Protein AF-A0AAV4DMG6-F1 (afdb_monomer)

Mean predicted aligned error: 14.37 Å

Structure (mmCIF, N/CA/C/O backbone):
data_AF-A0AAV4DMG6-F1
#
_entry.id   AF-A0AAV4DMG6-F1
#
loop_
_atom_site.group_PDB
_atom_site.id
_atom_site.type_symbol
_atom_site.label_atom_id
_atom_site.label_alt_id
_atom_site.label_comp_id
_atom_site.label_asym_id
_atom_site.label_entity_id
_atom_site.label_seq_id
_atom_site.pdbx_PDB_ins_code
_atom_site.Cartn_x
_atom_site.Cartn_y
_atom_site.Cartn_z
_atom_site.occupancy
_atom_site.B_iso_or_equiv
_atom_site.auth_seq_id
_atom_site.auth_comp_id
_atom_site.auth_asym_id
_atom_site.auth_atom_id
_atom_site.pdbx_PDB_model_num
ATOM 1 N N . MET A 1 1 ? 14.882 -5.873 -32.324 1.00 75.19 1 MET A N 1
ATOM 2 C CA . MET A 1 1 ? 15.690 -5.460 -33.488 1.00 75.19 1 MET A CA 1
ATOM 3 C C . MET A 1 1 ? 17.068 -6.046 -33.277 1.00 75.19 1 MET A C 1
ATOM 5 O O . MET A 1 1 ? 17.586 -5.886 -32.179 1.00 75.19 1 MET A O 1
ATOM 9 N N . SER A 1 2 ? 17.574 -6.831 -34.222 1.00 90.88 2 SER A N 1
ATOM 10 C CA . SER A 1 2 ? 18.852 -7.525 -34.052 1.00 90.88 2 SER A CA 1
ATOM 11 C C . SER A 1 2 ? 20.031 -6.608 -34.389 1.00 90.88 2 SER A C 1
ATOM 13 O O . SER A 1 2 ? 19.871 -5.598 -35.076 1.00 90.88 2 SER A O 1
ATOM 15 N N . GLU A 1 3 ? 21.224 -6.967 -33.918 1.00 91.94 3 GLU A N 1
ATOM 16 C CA . GLU A 1 3 ? 22.467 -6.273 -34.269 1.00 91.94 3 GLU A CA 1
ATOM 17 C C . GLU A 1 3 ? 22.697 -6.262 -35.788 1.00 91.94 3 GLU A C 1
ATOM 19 O O . GLU A 1 3 ? 23.079 -5.239 -36.348 1.00 91.94 3 GLU A O 1
ATOM 24 N N . LEU A 1 4 ? 22.360 -7.361 -36.474 1.00 94.38 4 LEU A N 1
ATOM 25 C CA . LEU A 1 4 ? 22.444 -7.468 -37.932 1.00 94.38 4 LEU A CA 1
ATOM 26 C C . LEU A 1 4 ? 21.494 -6.494 -38.645 1.00 94.38 4 LEU A C 1
ATOM 28 O O . LEU A 1 4 ? 21.885 -5.894 -39.646 1.00 94.38 4 LEU A O 1
ATOM 32 N N . ASP A 1 5 ? 20.286 -6.276 -38.111 1.00 95.19 5 ASP A N 1
ATOM 33 C CA . ASP A 1 5 ? 19.345 -5.287 -38.659 1.00 95.19 5 ASP A CA 1
ATOM 34 C C . ASP A 1 5 ? 19.902 -3.859 -38.530 1.00 95.19 5 ASP A C 1
ATOM 36 O O . ASP A 1 5 ? 19.779 -3.046 -39.449 1.00 95.19 5 ASP A O 1
ATOM 40 N N . LEU A 1 6 ? 20.537 -3.550 -37.391 1.00 95.50 6 LEU A N 1
ATOM 41 C CA . LEU A 1 6 ? 21.220 -2.273 -37.164 1.00 95.50 6 LEU A CA 1
ATOM 42 C C . LEU A 1 6 ? 22.409 -2.111 -38.115 1.00 95.50 6 LEU A C 1
ATOM 44 O O . LEU A 1 6 ? 22.561 -1.049 -38.718 1.00 95.50 6 LEU A O 1
ATOM 48 N N . TYR A 1 7 ? 23.213 -3.159 -38.286 1.00 96.12 7 TYR A N 1
ATOM 49 C CA . TYR A 1 7 ? 24.384 -3.149 -39.159 1.00 96.12 7 TYR A CA 1
ATOM 50 C C . TYR A 1 7 ? 23.979 -2.906 -40.618 1.00 96.12 7 TYR A C 1
ATOM 52 O O . TYR A 1 7 ? 24.532 -2.025 -41.272 1.00 96.12 7 TYR A O 1
ATOM 60 N N . ALA A 1 8 ? 22.946 -3.597 -41.111 1.00 95.94 8 ALA A N 1
ATOM 61 C CA . ALA A 1 8 ? 22.405 -3.389 -42.454 1.00 95.94 8 ALA A CA 1
ATOM 62 C C . ALA A 1 8 ? 21.846 -1.967 -42.646 1.00 95.94 8 ALA A C 1
ATOM 64 O O . ALA A 1 8 ? 22.141 -1.311 -43.649 1.00 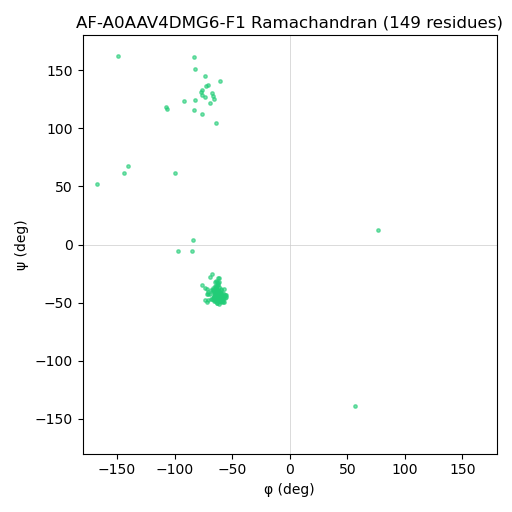95.94 8 ALA A O 1
ATOM 65 N N . LYS A 1 9 ? 21.090 -1.460 -41.663 1.00 96.75 9 LYS A N 1
ATOM 66 C CA . LYS A 1 9 ? 20.553 -0.091 -41.668 1.00 96.75 9 LYS A CA 1
ATOM 67 C C . LYS A 1 9 ? 21.668 0.955 -41.735 1.00 96.75 9 LYS A C 1
ATOM 69 O O . LYS A 1 9 ? 21.563 1.921 -42.492 1.00 96.75 9 LYS A O 1
ATOM 74 N N . TYR A 1 10 ? 22.717 0.789 -40.932 1.00 97.44 10 TYR A N 1
ATOM 75 C CA . TYR A 1 10 ? 23.816 1.744 -40.878 1.00 97.44 10 TYR A CA 1
ATOM 76 C C . TYR A 1 10 ? 24.757 1.616 -42.077 1.00 97.44 10 TYR A C 1
ATOM 78 O O . TYR A 1 10 ? 25.189 2.644 -42.583 1.00 97.44 10 TYR A O 1
ATOM 86 N N . LEU A 1 11 ? 25.001 0.423 -42.622 1.00 95.69 11 LEU A N 1
ATOM 87 C CA . LEU A 1 11 ? 25.748 0.276 -43.877 1.00 95.69 11 LEU A CA 1
ATOM 88 C C . LEU A 1 11 ? 25.092 1.057 -45.024 1.00 95.69 11 LEU A C 1
ATOM 90 O O . LEU A 1 11 ? 25.761 1.858 -45.674 1.00 95.69 11 LEU A O 1
ATOM 94 N N . ASP A 1 12 ? 23.781 0.891 -45.228 1.00 95.81 12 ASP A N 1
ATOM 95 C CA . ASP A 1 12 ? 23.029 1.634 -46.250 1.00 95.81 12 ASP A CA 1
ATOM 96 C C . ASP A 1 12 ? 23.093 3.155 -46.018 1.00 95.81 12 ASP A C 1
ATOM 98 O O . ASP A 1 12 ? 23.358 3.931 -46.940 1.00 95.81 12 ASP A O 1
ATOM 102 N N . LEU A 1 13 ? 22.923 3.597 -44.767 1.00 96.12 13 LEU A N 1
ATOM 103 C CA . LEU A 1 13 ? 23.001 5.014 -44.414 1.00 96.12 13 LEU A CA 1
ATOM 104 C C . LEU A 1 13 ? 24.406 5.595 -44.636 1.00 96.12 13 LEU A C 1
ATOM 106 O O . LEU A 1 13 ? 24.536 6.704 -45.149 1.00 96.12 13 LEU A O 1
ATOM 110 N N . GLY A 1 14 ? 25.455 4.864 -44.270 1.00 95.81 14 GLY A N 1
ATOM 111 C CA . GLY A 1 14 ? 26.836 5.310 -44.419 1.00 95.81 14 GLY A CA 1
ATOM 112 C C . GLY A 1 14 ? 27.248 5.440 -45.887 1.00 95.81 14 GLY A C 1
ATOM 113 O O . GLY A 1 14 ? 27.848 6.451 -46.256 1.00 95.81 14 GLY A O 1
ATOM 114 N N . VAL A 1 15 ? 26.837 4.494 -46.741 1.00 95.56 15 VAL A N 1
ATOM 115 C CA . VAL A 1 15 ? 27.042 4.577 -48.199 1.00 95.56 15 VAL A CA 1
ATOM 116 C C . VAL A 1 15 ? 26.325 5.798 -48.783 1.00 95.56 15 VAL A C 1
ATOM 118 O O . VAL A 1 15 ? 26.922 6.549 -49.553 1.00 95.56 15 VAL A O 1
ATOM 121 N N . LYS A 1 16 ? 25.077 6.064 -48.372 1.00 96.12 16 LYS A N 1
ATOM 122 C CA . LYS A 1 16 ? 24.321 7.265 -48.790 1.00 96.12 16 LYS A CA 1
ATOM 123 C C . LYS A 1 16 ? 24.979 8.576 -48.357 1.00 96.12 16 LYS A C 1
ATOM 125 O O . LYS A 1 16 ? 24.823 9.587 -49.034 1.00 96.12 16 LYS A O 1
ATOM 130 N N . LEU A 1 17 ? 25.715 8.558 -47.248 1.00 95.25 17 LEU A N 1
ATOM 131 C CA . LEU A 1 17 ? 26.491 9.695 -46.750 1.00 95.25 17 LEU A CA 1
ATOM 132 C C . LEU A 1 17 ? 27.880 9.813 -47.404 1.00 95.25 17 LEU A C 1
ATOM 134 O O . LEU A 1 17 ? 28.652 10.689 -47.021 1.00 95.25 17 LEU A O 1
ATOM 138 N N . GLY A 1 18 ? 28.207 8.956 -48.376 1.00 95.38 18 GLY A N 1
ATOM 139 C CA . GLY A 1 18 ? 29.481 8.980 -49.097 1.00 95.38 18 GLY A CA 1
ATOM 140 C C . GLY A 1 18 ? 30.664 8.399 -48.318 1.00 95.38 18 GLY A C 1
ATOM 141 O O . GLY A 1 18 ? 31.807 8.581 -48.737 1.00 95.38 18 GLY A O 1
ATOM 142 N N . ARG A 1 19 ? 30.421 7.700 -47.200 1.00 94.44 19 ARG A N 1
ATOM 143 C CA . ARG A 1 19 ? 31.474 6.973 -46.473 1.00 94.44 19 ARG A CA 1
ATOM 144 C C . ARG A 1 19 ? 31.866 5.717 -47.243 1.00 94.44 19 ARG A C 1
ATOM 146 O O . ARG A 1 19 ? 31.024 5.067 -47.862 1.00 94.44 19 ARG A O 1
ATOM 153 N N . SER A 1 20 ? 33.142 5.353 -47.190 1.00 92.81 20 SER A N 1
ATOM 154 C CA . SER A 1 20 ? 33.662 4.167 -47.876 1.00 92.81 20 SER A CA 1
ATOM 155 C C . SER A 1 20 ? 34.844 3.551 -47.126 1.00 92.81 20 SER A C 1
ATOM 157 O O . SER A 1 20 ? 35.444 4.191 -46.263 1.00 92.81 20 SER A O 1
ATOM 159 N N . GLY A 1 21 ? 35.158 2.289 -47.436 1.00 90.44 21 GLY A N 1
ATOM 160 C CA . GLY A 1 21 ? 36.291 1.571 -46.846 1.00 90.44 21 GLY A CA 1
ATOM 161 C C . GLY A 1 21 ? 36.243 1.500 -45.316 1.00 90.44 21 GLY A C 1
ATOM 162 O O . GLY A 1 21 ? 35.187 1.296 -44.722 1.00 90.44 21 GLY A O 1
ATOM 163 N N . GLU A 1 22 ? 37.399 1.678 -44.681 1.00 88.75 22 GLU A N 1
ATOM 164 C CA . GLU A 1 22 ? 37.566 1.564 -43.225 1.00 88.75 22 GLU A CA 1
ATOM 165 C C . GLU A 1 22 ? 36.777 2.629 -42.435 1.00 88.75 22 GLU A C 1
ATOM 167 O O . GLU A 1 22 ? 36.276 2.343 -41.345 1.00 88.75 22 GLU A O 1
ATOM 172 N N . ASP A 1 23 ? 36.580 3.831 -42.992 1.00 93.31 23 ASP A N 1
ATOM 173 C CA . ASP A 1 23 ? 35.766 4.893 -42.371 1.00 93.31 23 ASP A CA 1
ATOM 174 C C . ASP A 1 23 ? 34.263 4.552 -42.358 1.00 93.31 23 ASP A C 1
ATOM 176 O O . ASP A 1 23 ? 33.524 4.981 -41.469 1.00 93.31 23 ASP A O 1
ATOM 180 N N . LEU A 1 24 ? 33.790 3.746 -43.317 1.00 93.44 24 LEU A N 1
ATOM 181 C CA . LEU A 1 24 ? 32.421 3.231 -43.289 1.00 93.44 24 LEU A CA 1
ATOM 182 C C . LEU A 1 24 ? 32.266 2.170 -42.197 1.00 93.44 24 LEU A C 1
ATOM 184 O O . LEU A 1 24 ? 31.345 2.268 -41.389 1.00 93.44 24 LEU A O 1
ATOM 188 N N . THR A 1 25 ? 33.168 1.188 -42.149 1.00 93.88 25 THR A N 1
ATOM 189 C CA . THR A 1 25 ? 33.088 0.068 -41.196 1.00 93.88 25 THR A CA 1
ATOM 190 C C . THR A 1 25 ? 33.146 0.553 -39.750 1.00 93.88 25 THR A C 1
ATOM 192 O O . THR A 1 25 ? 32.252 0.253 -38.962 1.00 93.88 25 THR A O 1
ATOM 195 N N . THR A 1 26 ? 34.139 1.381 -39.419 1.00 95.94 26 THR A N 1
ATOM 196 C CA . THR A 1 26 ? 34.312 1.926 -38.060 1.00 95.94 26 THR A CA 1
ATOM 197 C C . THR A 1 26 ? 33.123 2.780 -37.616 1.00 95.94 26 THR A C 1
ATOM 199 O O . THR A 1 26 ? 32.705 2.729 -36.459 1.00 95.94 26 THR A O 1
ATOM 202 N N . TRP A 1 27 ? 32.526 3.538 -38.536 1.00 97.12 27 TRP A N 1
ATOM 203 C CA . TRP A 1 27 ? 31.339 4.336 -38.246 1.00 97.12 27 TRP A CA 1
ATOM 204 C C . TRP A 1 27 ? 30.087 3.490 -38.028 1.00 97.12 27 TRP A C 1
ATOM 206 O O . TRP A 1 27 ? 29.312 3.782 -37.116 1.00 97.12 27 TRP A O 1
ATOM 216 N N . VAL A 1 28 ? 29.887 2.444 -38.835 1.00 97.44 28 VAL A N 1
ATOM 217 C CA . VAL A 1 28 ? 28.771 1.507 -38.649 1.00 97.44 28 VAL A CA 1
ATOM 218 C C . VAL A 1 28 ? 28.888 0.819 -37.294 1.00 97.44 28 VAL A C 1
ATOM 220 O O . VAL A 1 28 ? 27.917 0.822 -36.541 1.00 97.44 28 VAL A O 1
ATOM 223 N N . GLU A 1 29 ? 30.067 0.307 -36.947 1.00 96.25 29 GLU A N 1
ATOM 224 C CA . GLU A 1 29 ? 30.321 -0.323 -35.647 1.00 96.25 29 GLU A CA 1
ATOM 225 C C . GLU A 1 29 ? 30.032 0.629 -34.480 1.00 96.25 29 GLU A C 1
ATOM 227 O O . GLU A 1 29 ? 29.329 0.257 -33.539 1.00 96.25 29 GLU A O 1
ATOM 232 N N . ASP A 1 30 ? 30.494 1.882 -34.555 1.00 97.69 30 ASP A N 1
ATOM 233 C CA . ASP A 1 30 ? 30.224 2.881 -33.517 1.00 97.69 30 ASP A CA 1
ATOM 234 C C . ASP A 1 30 ? 28.723 3.181 -33.374 1.00 97.69 30 ASP A C 1
ATOM 236 O O . ASP A 1 30 ? 28.216 3.314 -32.255 1.00 97.69 30 ASP A O 1
ATOM 240 N N . LYS A 1 31 ? 27.980 3.242 -34.486 1.00 97.56 31 LYS A N 1
ATOM 241 C CA . LYS A 1 31 ? 26.529 3.480 -34.461 1.00 97.56 31 LYS A CA 1
ATOM 242 C C . LYS A 1 31 ? 25.731 2.297 -33.948 1.00 97.56 31 LYS A C 1
ATOM 244 O O . LYS A 1 31 ? 24.828 2.500 -33.134 1.00 97.56 31 LYS A O 1
ATOM 249 N N . VAL A 1 32 ? 26.077 1.087 -34.372 1.00 97.38 32 VAL A N 1
ATOM 250 C 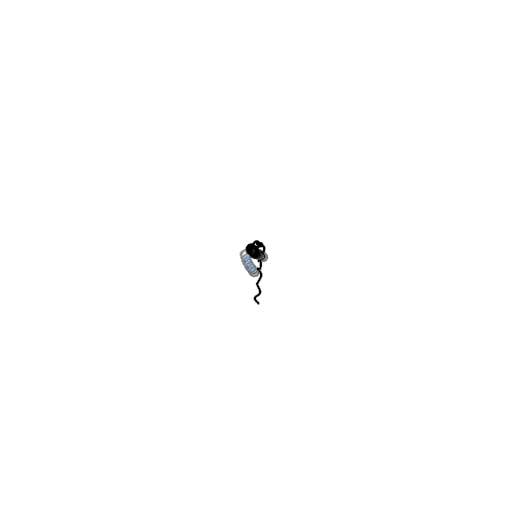CA . VAL A 1 32 ? 25.470 -0.146 -33.863 1.00 97.38 32 VAL A CA 1
ATOM 251 C C . VAL A 1 32 ? 25.702 -0.244 -32.356 1.00 97.38 32 VAL A C 1
ATOM 253 O O . VAL A 1 32 ? 24.740 -0.406 -31.607 1.00 97.38 32 VAL A O 1
ATOM 256 N N . ARG A 1 33 ? 26.941 -0.026 -31.896 1.00 96.94 33 ARG A N 1
ATOM 257 C CA . ARG A 1 33 ? 27.283 -0.000 -30.469 1.00 96.94 33 ARG A CA 1
ATOM 258 C C . ARG A 1 33 ? 26.476 1.046 -29.698 1.00 96.94 33 ARG A C 1
ATOM 260 O O . ARG A 1 33 ? 25.873 0.710 -28.684 1.00 96.94 33 ARG A O 1
ATOM 267 N N . GLN A 1 34 ? 26.412 2.290 -30.179 1.00 97.00 34 GLN A N 1
ATOM 268 C CA . GLN A 1 34 ? 25.653 3.362 -29.516 1.00 97.00 34 GLN A CA 1
ATOM 269 C C . GLN A 1 34 ? 24.169 3.019 -29.354 1.00 97.00 34 GLN A C 1
ATOM 271 O O . GLN A 1 34 ? 23.581 3.314 -28.310 1.00 97.00 34 GLN A O 1
ATOM 276 N N . ASP A 1 35 ? 23.548 2.427 -30.371 1.00 97.06 35 ASP A N 1
ATOM 277 C CA . ASP A 1 35 ? 22.135 2.059 -30.307 1.00 97.06 35 ASP A CA 1
ATOM 278 C C . ASP A 1 35 ? 21.887 0.840 -29.418 1.00 97.06 35 ASP A C 1
ATOM 280 O O . ASP A 1 35 ? 20.918 0.846 -28.655 1.00 97.06 35 ASP A O 1
ATOM 284 N N . MET A 1 36 ? 22.781 -0.150 -29.435 1.00 95.38 36 MET A N 1
ATOM 285 C CA . MET A 1 36 ? 22.735 -1.274 -28.496 1.00 95.38 36 MET A CA 1
ATOM 286 C C . MET A 1 36 ? 22.853 -0.783 -27.046 1.00 95.38 36 MET A C 1
ATOM 288 O O . MET A 1 36 ? 21.981 -1.068 -26.230 1.00 95.38 36 MET A O 1
ATOM 292 N N . GLU A 1 37 ? 23.821 0.084 -26.740 1.00 96.62 37 GLU A N 1
ATOM 293 C CA . GLU A 1 37 ? 23.975 0.683 -25.405 1.00 96.62 37 GLU A CA 1
ATOM 294 C C . GLU A 1 37 ? 22.769 1.536 -24.976 1.00 96.62 37 GLU A C 1
ATOM 296 O O . GLU A 1 37 ? 22.475 1.683 -23.785 1.00 96.62 37 GLU A O 1
ATOM 301 N N . ARG A 1 38 ? 22.084 2.187 -25.921 1.00 96.44 38 ARG A N 1
ATOM 302 C CA . ARG A 1 38 ? 20.842 2.922 -25.632 1.00 96.44 38 ARG A CA 1
ATOM 303 C C . ARG A 1 38 ? 19.698 1.968 -25.321 1.00 96.44 38 ARG A C 1
ATOM 305 O O . ARG A 1 38 ? 18.949 2.242 -24.382 1.00 96.44 38 ARG A O 1
ATOM 312 N N . SER A 1 39 ? 19.586 0.887 -26.090 1.00 96.31 39 SER A N 1
ATOM 313 C CA . SER A 1 39 ? 18.605 -0.175 -25.879 1.00 96.31 39 SER A CA 1
ATOM 314 C C . SER A 1 39 ? 18.795 -0.812 -24.504 1.00 96.31 39 SER A C 1
ATOM 316 O O . SER A 1 39 ? 17.854 -0.843 -23.714 1.00 96.31 39 SER A O 1
ATOM 318 N N . ASP A 1 40 ? 20.020 -1.199 -24.152 1.00 96.06 40 ASP A N 1
ATOM 319 C CA . ASP A 1 40 ? 20.330 -1.801 -22.851 1.00 96.06 40 ASP A CA 1
ATOM 320 C C . ASP A 1 40 ? 20.009 -0.852 -21.695 1.00 96.06 40 ASP A C 1
ATOM 322 O O . ASP A 1 40 ? 19.318 -1.229 -20.747 1.00 96.06 40 ASP A O 1
ATOM 326 N N . ARG A 1 41 ? 20.394 0.427 -21.807 1.00 97.44 41 ARG A N 1
ATOM 327 C CA . ARG A 1 41 ? 20.029 1.453 -20.814 1.00 97.44 41 ARG A CA 1
ATOM 328 C C . ARG A 1 41 ? 18.526 1.680 -20.709 1.00 97.44 41 ARG A C 1
ATOM 330 O O . ARG A 1 41 ? 18.053 2.166 -19.681 1.00 97.44 41 ARG A O 1
ATOM 337 N N . GLN A 1 42 ? 17.763 1.463 -21.775 1.00 97.00 42 GLN A N 1
ATOM 338 C CA . GLN A 1 42 ? 16.307 1.546 -21.714 1.00 97.00 42 GLN A CA 1
ATOM 339 C C . GLN A 1 42 ? 15.728 0.335 -20.985 1.00 97.00 42 GLN A C 1
ATOM 341 O O . GLN A 1 42 ? 14.950 0.530 -20.054 1.00 97.00 42 GLN A O 1
ATOM 346 N N . ILE A 1 43 ? 16.174 -0.870 -21.338 1.00 96.88 43 ILE A N 1
ATOM 347 C CA . ILE A 1 43 ? 15.765 -2.116 -20.682 1.00 96.88 43 ILE A CA 1
ATOM 348 C C . ILE A 1 43 ? 16.080 -2.057 -19.184 1.00 96.88 43 ILE A C 1
ATOM 350 O O . ILE A 1 43 ? 15.236 -2.391 -18.358 1.00 96.88 43 ILE A O 1
ATOM 354 N N . GLU A 1 44 ? 17.265 -1.582 -18.803 1.00 98.06 44 GLU A N 1
ATOM 355 C CA . GLU A 1 44 ? 17.650 -1.424 -17.399 1.00 98.06 44 GLU A CA 1
ATOM 356 C C . GLU A 1 44 ? 16.728 -0.442 -16.657 1.00 98.06 44 GLU A C 1
ATOM 358 O O . GLU A 1 44 ? 16.275 -0.719 -15.543 1.00 98.06 44 GLU A O 1
ATOM 363 N N . ARG A 1 45 ? 16.388 0.691 -17.284 1.00 97.69 45 ARG A N 1
ATOM 364 C CA . ARG A 1 45 ? 15.442 1.662 -16.712 1.00 97.69 45 ARG A CA 1
ATOM 365 C C . ARG A 1 45 ? 14.041 1.079 -16.552 1.00 97.69 45 ARG A C 1
ATOM 367 O O . ARG A 1 45 ? 13.391 1.378 -15.553 1.00 97.69 45 ARG A O 1
ATOM 374 N N . GLU A 1 46 ? 13.575 0.292 -17.515 1.00 97.81 46 GLU A N 1
ATOM 375 C CA . GLU A 1 46 ? 12.276 -0.386 -17.453 1.00 97.81 46 GLU A CA 1
ATOM 376 C C . GLU A 1 46 ? 12.258 -1.423 -16.330 1.00 97.81 46 GLU A C 1
ATOM 378 O O . GLU A 1 46 ? 11.400 -1.339 -15.455 1.00 97.81 46 GLU A O 1
ATOM 383 N N . ARG A 1 47 ? 13.278 -2.286 -16.246 1.00 97.12 47 ARG A N 1
ATOM 384 C CA . ARG A 1 47 ? 13.429 -3.253 -15.145 1.00 97.12 47 ARG A CA 1
ATOM 385 C C . ARG A 1 47 ? 13.421 -2.582 -13.778 1.00 97.12 47 ARG A C 1
ATOM 387 O O . ARG A 1 47 ? 12.714 -3.024 -12.879 1.00 97.12 47 ARG A O 1
ATOM 394 N N . LYS A 1 48 ? 14.156 -1.477 -13.624 1.00 97.69 48 LYS A N 1
ATOM 395 C CA . LYS A 1 48 ? 14.192 -0.726 -12.363 1.00 97.69 48 LYS A CA 1
ATOM 396 C C . LYS A 1 48 ? 12.829 -0.127 -12.004 1.00 97.69 48 LYS A C 1
ATOM 398 O O . LYS A 1 48 ? 12.483 -0.052 -10.828 1.00 97.69 48 LYS A O 1
ATOM 403 N N . ARG A 1 49 ? 12.047 0.317 -12.993 1.00 96.75 49 ARG A N 1
ATOM 404 C CA . ARG A 1 49 ? 10.672 0.792 -12.765 1.00 96.75 49 ARG A CA 1
ATOM 405 C C . ARG A 1 49 ? 9.757 -0.344 -12.330 1.00 96.75 49 ARG A C 1
ATOM 407 O O . ARG A 1 49 ? 9.059 -0.185 -11.337 1.00 96.75 49 ARG A O 1
ATOM 414 N N . GLU A 1 50 ? 9.808 -1.477 -13.022 1.00 97.56 50 GLU A N 1
ATOM 415 C CA . GLU A 1 50 ? 9.026 -2.665 -12.668 1.00 97.56 50 GLU A CA 1
ATOM 416 C C . GLU A 1 50 ? 9.357 -3.163 -11.258 1.00 97.56 50 GLU A C 1
ATOM 418 O O . GLU A 1 50 ? 8.453 -3.484 -10.488 1.00 97.56 50 GLU A O 1
ATOM 423 N N . GLU A 1 51 ? 10.637 -3.174 -10.886 1.00 97.56 51 GLU A N 1
ATOM 424 C CA . GLU A 1 51 ? 11.083 -3.533 -9.541 1.00 97.56 51 GLU A CA 1
ATOM 425 C C . GLU A 1 51 ? 10.507 -2.586 -8.479 1.00 97.56 51 GLU A C 1
ATOM 427 O O . GLU A 1 51 ? 9.924 -3.049 -7.496 1.00 97.56 51 GLU A O 1
ATOM 432 N N . MET A 1 52 ? 10.585 -1.269 -8.701 1.00 97.06 52 MET A N 1
ATOM 433 C CA . MET A 1 52 ? 9.989 -0.278 -7.797 1.00 97.06 52 MET A CA 1
ATOM 434 C C . MET A 1 52 ? 8.467 -0.430 -7.689 1.00 97.06 52 MET A C 1
ATOM 436 O O . MET A 1 52 ? 7.914 -0.315 -6.594 1.00 97.06 52 MET A O 1
ATOM 440 N N . ASP A 1 53 ? 7.776 -0.694 -8.796 1.00 97.44 53 ASP A N 1
ATOM 441 C CA . ASP A 1 53 ? 6.324 -0.882 -8.795 1.00 97.44 53 ASP A CA 1
ATOM 442 C C . ASP A 1 53 ? 5.924 -2.170 -8.065 1.00 97.44 53 ASP A C 1
ATOM 444 O O . ASP A 1 53 ? 4.949 -2.183 -7.307 1.00 97.44 53 ASP A O 1
ATOM 448 N N . MET A 1 54 ? 6.693 -3.249 -8.230 1.00 97.12 54 MET A N 1
ATOM 449 C CA . MET A 1 54 ? 6.502 -4.474 -7.455 1.00 97.12 54 MET A CA 1
ATOM 450 C C . MET A 1 54 ? 6.751 -4.251 -5.964 1.00 97.12 54 MET A C 1
ATOM 452 O O . MET A 1 54 ? 5.991 -4.771 -5.144 1.00 97.12 54 MET A O 1
ATOM 456 N N . GLN A 1 55 ? 7.783 -3.487 -5.603 1.00 96.69 55 GLN A N 1
ATOM 457 C CA . GLN A 1 55 ? 8.072 -3.161 -4.210 1.00 96.69 55 GLN A CA 1
ATOM 458 C C . GLN A 1 55 ? 6.919 -2.370 -3.580 1.00 96.69 55 GLN A C 1
ATOM 460 O O . GLN A 1 55 ? 6.408 -2.780 -2.539 1.00 96.69 55 GLN A O 1
ATOM 465 N N . LYS A 1 56 ? 6.432 -1.318 -4.247 1.00 96.19 56 LYS A N 1
ATOM 466 C CA . LYS A 1 56 ? 5.278 -0.535 -3.772 1.00 96.19 56 LYS A CA 1
ATOM 467 C C . LYS A 1 56 ? 4.042 -1.399 -3.557 1.00 96.19 56 LYS A C 1
ATOM 469 O O . LYS A 1 56 ? 3.418 -1.321 -2.506 1.00 96.19 56 LYS A O 1
ATOM 474 N N . LYS A 1 57 ? 3.720 -2.282 -4.509 1.00 96.38 57 LYS A N 1
ATOM 475 C CA . LYS A 1 57 ? 2.588 -3.213 -4.363 1.00 96.38 57 LYS A CA 1
ATOM 476 C C . LYS A 1 57 ? 2.745 -4.134 -3.153 1.00 96.38 57 LYS A C 1
ATOM 478 O O . LYS A 1 57 ? 1.762 -4.431 -2.480 1.00 96.38 57 LYS A O 1
ATOM 483 N N . ARG A 1 58 ? 3.963 -4.611 -2.871 1.00 95.56 58 ARG A N 1
ATOM 484 C CA . ARG A 1 58 ? 4.231 -5.435 -1.680 1.00 95.56 58 ARG A CA 1
ATOM 485 C C . ARG A 1 58 ? 4.016 -4.644 -0.394 1.00 95.56 58 ARG A C 1
ATOM 487 O O . ARG A 1 58 ? 3.333 -5.146 0.493 1.00 95.56 58 ARG A O 1
ATOM 494 N N . GLU A 1 59 ? 4.542 -3.426 -0.326 1.00 96.50 59 GLU A N 1
ATOM 495 C CA . GLU A 1 59 ? 4.376 -2.533 0.827 1.00 96.50 59 GLU A CA 1
ATOM 496 C C . GLU A 1 59 ? 2.896 -2.193 1.070 1.00 96.50 59 GLU A C 1
ATOM 498 O O . GLU A 1 59 ? 2.421 -2.257 2.204 1.00 96.50 59 GLU A O 1
ATOM 503 N N . GLU A 1 60 ? 2.132 -1.904 0.014 1.00 96.88 60 GLU A N 1
ATOM 504 C CA . GLU A 1 60 ? 0.687 -1.663 0.103 1.00 96.88 60 GLU A CA 1
ATOM 505 C C . GLU A 1 60 ? -0.068 -2.878 0.655 1.00 96.88 60 GLU A C 1
ATOM 507 O O . GLU A 1 60 ? -0.870 -2.734 1.581 1.00 96.88 60 GLU A O 1
ATOM 512 N N . MET A 1 61 ? 0.219 -4.082 0.147 1.00 96.19 61 MET A N 1
ATOM 513 C CA . MET A 1 61 ? -0.398 -5.316 0.646 1.00 96.19 61 MET A CA 1
ATOM 514 C C . MET A 1 61 ? -0.054 -5.589 2.114 1.00 96.19 61 MET A C 1
ATOM 516 O O . MET A 1 61 ? -0.910 -6.039 2.875 1.00 96.19 61 MET A O 1
ATOM 520 N N . GLU A 1 62 ? 1.187 -5.337 2.527 1.00 97.00 62 GLU A N 1
ATOM 521 C CA . GLU A 1 62 ? 1.607 -5.510 3.919 1.00 97.00 62 GLU A CA 1
ATOM 522 C C . GLU A 1 62 ? 0.884 -4.525 4.845 1.00 97.00 62 GLU A C 1
ATOM 524 O O . GLU A 1 62 ? 0.344 -4.920 5.883 1.00 97.00 62 GLU A O 1
ATOM 529 N N . MET A 1 63 ? 0.792 -3.255 4.441 1.00 96.62 63 MET A N 1
ATOM 530 C CA . MET A 1 63 ? 0.035 -2.249 5.184 1.00 96.62 63 MET A CA 1
ATOM 531 C C . MET A 1 63 ? -1.449 -2.600 5.285 1.00 96.62 63 MET A C 1
ATOM 533 O O . MET A 1 63 ? -2.042 -2.401 6.347 1.00 96.62 63 MET A O 1
ATOM 537 N N . GLN A 1 64 ? -2.051 -3.114 4.211 1.00 96.31 64 GLN A N 1
ATOM 538 C CA . GLN A 1 64 ? -3.449 -3.535 4.221 1.00 96.31 64 GLN A CA 1
ATOM 539 C C . GLN A 1 64 ? -3.672 -4.683 5.210 1.00 96.31 64 GLN A C 1
ATOM 541 O O . GLN A 1 64 ? -4.525 -4.560 6.086 1.00 96.31 64 GLN A O 1
ATOM 546 N N . LYS A 1 65 ? -2.853 -5.740 5.150 1.00 95.62 65 LYS A N 1
ATOM 547 C CA . LYS A 1 65 ? -2.942 -6.865 6.096 1.00 95.62 65 LYS A CA 1
ATOM 548 C C . LYS A 1 65 ? -2.830 -6.407 7.544 1.00 95.62 65 LYS A C 1
ATOM 550 O O . LYS A 1 65 ? -3.613 -6.828 8.387 1.00 95.62 65 LYS A O 1
ATOM 555 N N . LYS A 1 66 ? -1.892 -5.503 7.830 1.00 95.81 66 LYS A N 1
ATOM 556 C CA . LYS A 1 66 ? -1.714 -4.961 9.180 1.00 95.81 66 LYS A CA 1
ATOM 557 C C . LYS A 1 66 ? -2.937 -4.169 9.651 1.00 95.81 66 LYS A C 1
ATOM 559 O O . LYS A 1 66 ? -3.275 -4.216 10.830 1.00 95.81 66 LYS A O 1
ATOM 564 N N . ARG A 1 67 ? -3.595 -3.422 8.757 1.00 95.38 67 ARG A N 1
ATOM 565 C CA . ARG A 1 67 ? -4.842 -2.707 9.080 1.00 95.38 67 ARG A CA 1
ATOM 566 C C . ARG A 1 67 ? -5.973 -3.677 9.400 1.00 95.38 67 ARG A C 1
ATOM 568 O O . ARG A 1 67 ? -6.605 -3.503 10.436 1.00 95.38 67 ARG A O 1
ATOM 575 N N . GLU A 1 68 ? -6.169 -4.690 8.562 1.00 96.12 68 GLU A N 1
ATOM 576 C CA . GLU A 1 68 ? -7.190 -5.726 8.764 1.00 96.12 68 GLU A CA 1
ATOM 577 C C . GLU A 1 68 ? -6.968 -6.480 10.085 1.00 96.12 68 GLU A C 1
ATOM 579 O O . GLU A 1 68 ? -7.905 -6.685 10.854 1.00 96.12 68 GLU A O 1
ATOM 584 N N . GLU A 1 69 ? -5.719 -6.822 10.411 1.00 96.56 69 GLU A N 1
ATOM 585 C CA . GLU A 1 69 ? -5.381 -7.470 11.683 1.00 96.56 69 GLU A CA 1
ATOM 586 C C . GLU A 1 69 ? -5.710 -6.581 12.894 1.00 96.56 69 GLU A C 1
ATOM 588 O O . GLU A 1 69 ? -6.288 -7.048 13.877 1.00 96.56 69 GLU A O 1
ATOM 593 N N . MET A 1 70 ? -5.382 -5.287 12.832 1.00 95.62 70 MET A N 1
ATOM 594 C CA . MET A 1 70 ? -5.709 -4.344 13.908 1.00 95.62 70 MET A CA 1
ATOM 595 C C . MET A 1 70 ? -7.219 -4.155 14.083 1.00 95.62 70 MET A C 1
ATOM 597 O O . MET A 1 70 ? -7.685 -4.003 15.213 1.00 95.62 70 MET A O 1
ATOM 601 N N . GLU A 1 71 ? -7.975 -4.140 12.986 1.00 96.81 71 GLU A N 1
ATOM 602 C CA . GLU A 1 71 ? -9.435 -4.044 13.013 1.00 96.81 71 GLU A CA 1
ATOM 603 C C . GLU A 1 71 ? -10.048 -5.281 13.672 1.00 96.81 71 GLU A C 1
ATOM 605 O O . GLU A 1 71 ? -10.790 -5.145 14.644 1.00 96.81 71 GLU A O 1
ATOM 610 N N . MET A 1 72 ? -9.622 -6.477 13.262 1.00 96.44 72 MET A N 1
ATOM 611 C CA . MET A 1 72 ? -10.061 -7.737 13.864 1.00 96.44 72 MET A CA 1
ATOM 612 C C . MET A 1 72 ? -9.754 -7.799 15.367 1.00 96.44 72 MET A C 1
ATOM 614 O O . MET A 1 72 ? -10.628 -8.129 16.168 1.00 96.44 72 MET A O 1
ATOM 618 N N . GLN A 1 73 ? -8.539 -7.420 15.782 1.00 95.56 73 GLN A N 1
ATOM 619 C CA . GLN A 1 73 ? -8.182 -7.375 17.206 1.00 95.56 73 GLN A CA 1
ATOM 620 C C . GLN A 1 73 ? -9.042 -6.380 17.992 1.00 95.56 73 GLN A C 1
ATOM 622 O O . GLN A 1 73 ? -9.334 -6.596 19.172 1.00 95.56 73 GLN A O 1
ATOM 627 N N . ARG A 1 74 ? -9.425 -5.258 17.374 1.00 95.38 74 ARG A N 1
ATOM 628 C CA . ARG A 1 74 ? -10.293 -4.268 18.012 1.00 95.38 74 ARG A CA 1
ATOM 629 C C . ARG A 1 74 ? -11.702 -4.822 18.198 1.00 95.38 74 ARG A C 1
ATOM 631 O O . ARG A 1 74 ? -12.235 -4.698 19.300 1.00 95.38 74 ARG A O 1
ATOM 638 N N . GLU A 1 75 ? -12.268 -5.436 17.165 1.00 96.19 75 GLU A N 1
ATOM 639 C CA . GLU A 1 75 ? -13.588 -6.071 17.227 1.00 96.19 75 GLU A CA 1
ATOM 640 C C . GLU A 1 75 ? -13.628 -7.190 18.271 1.00 96.19 75 GLU A C 1
ATOM 642 O O . GLU A 1 75 ? -14.563 -7.264 19.069 1.00 96.19 75 GLU A O 1
ATOM 647 N N . GLU A 1 76 ? -12.589 -8.025 18.332 1.00 96.31 76 GLU A N 1
ATOM 648 C CA . GLU A 1 76 ? -12.491 -9.102 19.317 1.00 96.31 76 GLU A CA 1
ATOM 649 C C . GLU A 1 76 ? -12.484 -8.561 20.754 1.00 96.31 76 GLU A C 1
ATOM 651 O O . GLU A 1 76 ? -13.258 -9.022 21.599 1.00 96.31 76 GLU A O 1
ATOM 656 N N . ARG A 1 77 ? -11.674 -7.529 21.028 1.00 95.62 77 ARG A N 1
ATOM 657 C CA . ARG A 1 77 ? -11.648 -6.870 22.345 1.00 95.62 77 ARG A CA 1
ATOM 658 C C . ARG A 1 77 ? -12.986 -6.235 22.698 1.00 95.62 77 ARG A C 1
ATOM 660 O O . ARG A 1 77 ? -13.402 -6.291 23.854 1.00 95.62 77 ARG A O 1
ATOM 667 N N . GLU A 1 78 ? -13.656 -5.621 21.729 1.00 96.50 78 GLU A N 1
ATOM 668 C CA . GLU A 1 78 ? -14.969 -5.022 21.950 1.00 96.50 78 GLU A CA 1
ATOM 669 C C . GLU A 1 78 ? -16.017 -6.090 22.285 1.00 96.50 78 GLU A C 1
ATOM 671 O O . GLU A 1 78 ? -16.748 -5.946 23.267 1.00 96.50 78 GLU A O 1
ATOM 676 N N . MET A 1 79 ? -16.037 -7.201 21.546 1.00 95.94 79 MET A N 1
ATOM 677 C CA . MET A 1 79 ? -16.911 -8.334 21.846 1.00 95.94 79 MET A CA 1
ATOM 678 C C . MET A 1 79 ? -16.631 -8.933 23.224 1.00 95.94 79 MET A C 1
ATOM 680 O O . MET A 1 79 ? -17.575 -9.257 23.947 1.00 95.94 79 MET A O 1
ATOM 684 N N . GLN A 1 80 ? -15.360 -9.081 23.603 1.00 96.94 80 GLN A N 1
ATOM 685 C CA . GLN A 1 80 ? -14.991 -9.569 24.930 1.00 96.94 80 GLN A CA 1
ATOM 686 C C . GLN A 1 80 ? -15.529 -8.638 26.020 1.00 96.94 80 GLN A C 1
ATOM 688 O O . GLN A 1 80 ? -16.215 -9.098 26.931 1.00 96.94 80 GLN A O 1
ATOM 693 N N . LYS A 1 81 ? -15.309 -7.328 25.880 1.00 97.12 81 LYS A N 1
ATOM 694 C CA . LYS A 1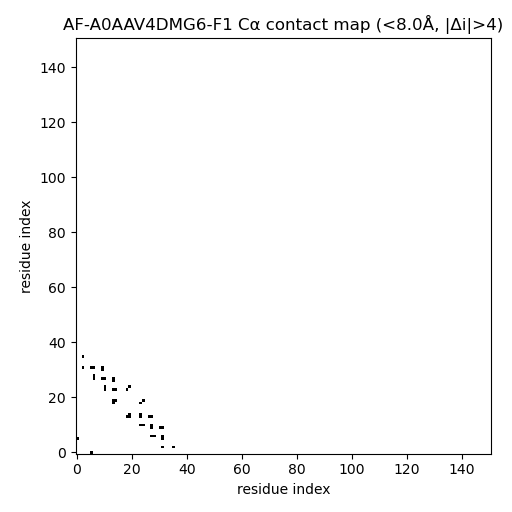 81 ? -15.808 -6.333 26.832 1.00 97.12 81 LYS A CA 1
ATOM 695 C C . LYS A 1 81 ? -17.333 -6.382 26.963 1.00 97.12 81 LYS A C 1
ATOM 697 O O . LYS A 1 81 ? -17.852 -6.379 28.074 1.00 97.12 81 LYS A O 1
ATOM 702 N N . GLN A 1 82 ? -18.060 -6.491 25.850 1.00 95.88 82 GLN A N 1
ATOM 703 C CA . GLN A 1 82 ? -19.522 -6.618 25.881 1.00 95.88 82 GLN A CA 1
ATOM 704 C C . GLN A 1 82 ? -19.990 -7.898 26.591 1.00 95.88 82 GLN A C 1
ATOM 706 O O . GLN A 1 82 ? -21.033 -7.894 27.247 1.00 95.88 82 GLN A O 1
ATOM 711 N N . ARG A 1 83 ? -19.253 -9.010 26.456 1.00 95.25 83 ARG A N 1
ATOM 712 C CA . ARG A 1 83 ? -19.559 -10.256 27.177 1.00 95.25 83 ARG A CA 1
ATOM 713 C C . ARG A 1 83 ? -19.344 -10.091 28.678 1.00 95.25 83 ARG A C 1
ATOM 715 O O . ARG A 1 83 ? -20.237 -10.451 29.438 1.00 95.25 83 ARG A O 1
ATOM 722 N N . GLU A 1 84 ? -18.220 -9.504 29.078 1.00 96.31 84 GLU A N 1
ATOM 723 C CA . GLU A 1 84 ? -17.901 -9.231 30.484 1.00 96.31 84 GLU A CA 1
ATOM 724 C C . GLU A 1 84 ? -18.933 -8.290 31.125 1.00 96.31 84 GLU A C 1
ATOM 726 O O . GLU A 1 84 ? -19.418 -8.552 32.225 1.00 96.31 84 GLU A O 1
ATOM 731 N N . GLU A 1 85 ? -19.343 -7.229 30.423 1.00 95.75 85 GLU A N 1
ATOM 732 C CA . GLU A 1 85 ? -20.382 -6.308 30.900 1.00 95.75 85 GLU A CA 1
ATOM 733 C C . GLU A 1 85 ? -21.725 -7.021 31.120 1.00 95.75 85 GLU A C 1
ATOM 735 O O . GLU A 1 85 ? -22.343 -6.857 32.176 1.00 95.75 85 GLU A O 1
ATOM 740 N N . LYS A 1 86 ? -22.152 -7.864 30.171 1.00 96.00 86 LYS A N 1
ATOM 741 C CA . LYS A 1 86 ? -23.384 -8.661 30.305 1.00 96.00 86 LYS A CA 1
ATOM 742 C C . LYS A 1 86 ? -23.305 -9.671 31.444 1.00 96.00 86 LYS A C 1
ATOM 744 O O . LYS A 1 86 ? -24.293 -9.884 32.146 1.00 96.00 86 LYS A O 1
ATOM 749 N N . GLU A 1 87 ? -22.157 -10.312 31.628 1.00 96.44 87 GLU A N 1
ATOM 750 C CA . GLU A 1 87 ? -21.952 -11.262 32.720 1.00 96.44 87 GLU A CA 1
ATOM 751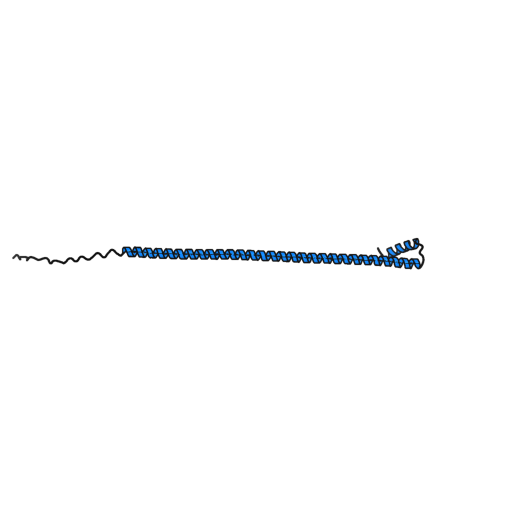 C C . GLU A 1 87 ? -22.050 -10.565 34.081 1.00 96.44 87 GLU A C 1
ATOM 753 O O . GLU A 1 87 ? -22.797 -11.015 34.953 1.00 96.44 87 GLU A O 1
ATOM 758 N N . MET A 1 88 ? -21.395 -9.411 34.225 1.00 96.00 88 MET A N 1
ATOM 759 C CA . MET A 1 88 ? -21.470 -8.573 35.424 1.00 96.00 88 MET A CA 1
ATOM 760 C C . MET A 1 88 ? -22.898 -8.095 35.712 1.00 96.00 88 MET A C 1
ATOM 762 O O . MET A 1 88 ? -23.332 -8.093 36.866 1.00 96.00 88 MET A O 1
ATOM 766 N N . GLU A 1 89 ? -23.649 -7.696 34.684 1.00 96.81 89 GLU A N 1
ATOM 767 C CA . GLU A 1 89 ? -25.058 -7.313 34.824 1.00 96.81 89 GLU A CA 1
ATOM 768 C C . GLU A 1 89 ? -25.912 -8.487 35.321 1.00 96.81 89 GLU A C 1
ATOM 770 O O . GLU A 1 89 ? -26.680 -8.347 36.279 1.00 96.81 89 GLU A O 1
ATOM 775 N N . MET A 1 90 ? -25.740 -9.673 34.729 1.00 96.44 90 MET A N 1
ATOM 776 C CA . MET A 1 90 ? -26.447 -10.872 35.174 1.00 96.44 90 MET A CA 1
ATOM 777 C C . MET A 1 90 ? -26.078 -11.268 36.602 1.00 96.44 90 MET A C 1
ATOM 779 O O . MET A 1 90 ? -26.963 -11.667 37.363 1.00 96.44 90 MET A O 1
ATOM 783 N N . GLN A 1 91 ? -24.806 -11.157 36.985 1.00 96.38 91 GLN A N 1
ATOM 784 C CA . GLN A 1 91 ? -24.368 -11.445 38.347 1.00 96.38 91 GLN A CA 1
ATOM 785 C C . GLN A 1 91 ? -25.031 -10.499 39.350 1.00 96.38 91 GLN A C 1
ATOM 787 O O . GLN A 1 91 ? -25.627 -10.972 40.318 1.00 96.38 91 GLN A O 1
ATOM 792 N N . LYS A 1 92 ? -25.020 -9.186 39.087 1.00 95.50 92 LYS A N 1
ATOM 793 C CA . LYS A 1 92 ? -25.698 -8.196 39.940 1.00 95.50 92 LYS A CA 1
ATOM 794 C C . LYS A 1 92 ? -27.179 -8.508 40.105 1.00 95.50 92 LYS A C 1
ATOM 796 O O . LYS A 1 92 ? -27.689 -8.481 41.220 1.00 95.50 92 LYS A O 1
ATOM 801 N N . ARG A 1 93 ? -27.857 -8.872 39.014 1.00 95.81 93 ARG A N 1
ATOM 802 C CA . ARG A 1 93 ? -29.275 -9.242 39.058 1.00 95.81 93 ARG A CA 1
ATOM 803 C C . ARG A 1 93 ? -29.522 -10.498 39.896 1.00 95.81 93 ARG A C 1
ATOM 805 O O . ARG A 1 93 ? -30.496 -10.555 40.638 1.00 95.81 93 ARG A O 1
ATOM 812 N N . ARG A 1 94 ? -28.646 -11.505 39.808 1.00 95.62 94 ARG A N 1
ATOM 813 C CA . ARG A 1 94 ? -28.728 -12.713 40.650 1.00 95.62 94 ARG A CA 1
ATOM 814 C C . ARG A 1 94 ? -28.517 -12.390 42.127 1.00 95.62 94 ARG A C 1
ATOM 816 O O . ARG A 1 94 ? -29.240 -12.917 42.966 1.00 95.62 94 ARG A O 1
ATOM 823 N N . GLU A 1 95 ? -27.548 -11.536 42.439 1.00 96.50 95 GLU A N 1
ATOM 824 C CA . GLU A 1 95 ? -27.290 -11.086 43.809 1.00 96.50 95 GLU A CA 1
ATOM 825 C C . GLU A 1 95 ? -28.470 -10.288 44.374 1.00 96.50 95 GLU A C 1
ATOM 827 O O . GLU A 1 95 ? -28.862 -10.509 45.517 1.00 96.50 95 GLU A O 1
ATOM 832 N N . GLU A 1 96 ? -29.078 -9.413 43.573 1.00 96.31 96 GLU A N 1
ATOM 833 C CA . GLU A 1 96 ? -30.262 -8.644 43.962 1.00 96.31 96 GLU A CA 1
ATOM 834 C C . GLU A 1 96 ? -31.453 -9.552 44.291 1.00 96.31 96 GLU A C 1
ATOM 836 O O . GLU A 1 96 ? -32.042 -9.410 45.363 1.00 96.31 96 GLU A O 1
ATOM 841 N N . ILE A 1 97 ? -31.744 -10.537 43.433 1.00 96.31 97 ILE A N 1
ATOM 842 C CA . ILE A 1 97 ? -32.793 -11.540 43.683 1.00 96.31 97 ILE A CA 1
ATOM 843 C C . ILE A 1 97 ? -32.499 -12.302 44.980 1.00 96.31 97 ILE A C 1
ATOM 845 O O . ILE A 1 97 ? -33.348 -12.374 45.863 1.00 96.31 97 ILE A O 1
ATOM 849 N N . ALA A 1 98 ? -31.270 -12.792 45.161 1.00 96.50 98 ALA A N 1
ATOM 850 C CA . ALA A 1 98 ? -30.897 -13.527 46.369 1.00 96.50 98 ALA A CA 1
ATOM 851 C C . ALA A 1 98 ? -31.010 -12.675 47.650 1.00 96.50 98 ALA A C 1
ATOM 853 O O . ALA A 1 98 ? -31.313 -13.190 48.732 1.00 96.50 98 ALA A O 1
ATOM 854 N N . LEU A 1 99 ? -30.749 -11.367 47.562 1.00 96.75 99 LEU A N 1
ATOM 855 C CA . LEU A 1 99 ? -30.946 -10.437 48.673 1.00 96.75 99 LEU A CA 1
ATOM 856 C C . LEU A 1 99 ? -32.427 -10.188 48.956 1.00 96.75 99 LEU A C 1
ATOM 858 O O . LEU A 1 99 ? -32.789 -10.072 50.130 1.00 96.75 99 LEU A O 1
ATOM 862 N N . GLN A 1 100 ? -33.261 -10.106 47.919 1.00 96.44 100 GLN A N 1
ATOM 863 C CA . GLN A 1 100 ? -34.708 -9.981 48.060 1.00 96.44 100 GLN A CA 1
ATOM 864 C C . GLN A 1 100 ? -35.296 -11.222 48.741 1.00 96.44 100 GLN A C 1
ATOM 866 O O . GLN A 1 100 ? -35.937 -11.075 49.781 1.00 96.44 100 GLN A O 1
ATOM 871 N N . ASP A 1 101 ? -34.964 -12.423 48.266 1.00 96.00 101 ASP A N 1
ATOM 872 C CA . ASP A 1 101 ? -35.432 -13.687 48.850 1.00 96.00 101 ASP A CA 1
ATOM 873 C C . ASP A 1 101 ? -35.081 -13.780 50.345 1.00 96.00 101 ASP A C 1
ATOM 875 O O . ASP A 1 101 ? -35.915 -14.116 51.186 1.00 96.00 101 ASP A O 1
ATOM 879 N N . ARG A 1 102 ? -33.852 -13.392 50.720 1.00 96.06 102 ARG A N 1
ATOM 880 C CA . ARG A 1 102 ? -33.426 -13.349 52.132 1.00 96.06 102 ARG A CA 1
ATOM 881 C C . ARG A 1 102 ? -34.197 -12.330 52.968 1.00 96.06 102 ARG A C 1
ATOM 883 O O . ARG A 1 102 ? -34.324 -12.522 54.179 1.00 96.06 102 ARG A O 1
ATOM 890 N N . ARG A 1 103 ? -34.626 -11.207 52.385 1.00 95.12 103 ARG A N 1
ATOM 891 C CA . ARG A 1 103 ? -35.444 -10.210 53.094 1.00 95.12 103 ARG A CA 1
ATOM 892 C C . ARG A 1 103 ? -36.843 -10.756 53.334 1.00 95.12 103 ARG A C 1
ATOM 894 O O . ARG A 1 103 ? -37.295 -10.702 54.475 1.00 95.12 103 ARG A O 1
ATOM 901 N N . GLU A 1 104 ? -37.458 -11.328 52.306 1.00 95.62 104 GLU A N 1
ATOM 902 C CA . GLU A 1 104 ? -38.784 -11.945 52.389 1.00 95.62 104 GLU A CA 1
ATOM 903 C C . GLU A 1 104 ? -38.793 -13.098 53.406 1.00 95.62 104 GLU A C 1
ATOM 905 O O . GLU A 1 104 ? -39.654 -13.146 54.281 1.00 95.62 104 GLU A O 1
ATOM 910 N N . GLU A 1 105 ? -37.770 -13.960 53.403 1.00 96.00 105 GLU A N 1
ATOM 911 C CA . GLU A 1 105 ? -37.635 -15.043 54.388 1.00 96.00 105 GLU A CA 1
ATOM 912 C C . GLU A 1 105 ? -37.561 -14.514 55.833 1.00 96.00 105 GLU A C 1
ATOM 914 O O . GLU A 1 105 ? -38.187 -15.060 56.747 1.00 96.00 105 GLU A O 1
ATOM 919 N N . ARG A 1 106 ? -36.803 -13.436 56.071 1.00 95.12 106 ARG A N 1
ATOM 920 C CA . ARG A 1 106 ? -36.711 -12.812 57.403 1.00 95.12 106 ARG A CA 1
ATOM 921 C C . ARG A 1 106 ? -38.029 -12.178 57.829 1.00 95.12 106 ARG A C 1
ATOM 923 O O . ARG A 1 106 ? -38.362 -12.230 59.013 1.00 95.12 106 ARG A O 1
ATOM 930 N N . GLU A 1 107 ? -38.750 -11.568 56.897 1.00 96.12 107 GLU A N 1
ATOM 931 C CA . GLU A 1 107 ? -40.054 -10.970 57.166 1.00 96.12 107 GLU A CA 1
ATOM 932 C C . GLU A 1 107 ? -41.084 -12.040 57.534 1.00 96.12 107 GLU A C 1
ATOM 934 O O . GLU A 1 107 ? -41.757 -11.903 58.556 1.00 96.12 107 GLU A O 1
ATOM 939 N N . LEU A 1 108 ? -41.119 -13.154 56.797 1.00 95.88 108 LEU A N 1
ATOM 940 C CA . LEU A 1 108 ? -41.966 -14.306 57.116 1.00 95.88 108 LEU A CA 1
ATOM 941 C C . LEU A 1 108 ? -41.676 -14.856 58.518 1.00 95.88 108 LEU A C 1
ATOM 943 O O . LEU A 1 108 ? -42.603 -15.007 59.312 1.00 95.88 108 LEU A O 1
ATOM 947 N N . LYS A 1 109 ? -40.398 -15.068 58.869 1.00 96.12 109 LYS A N 1
ATOM 948 C CA . LYS A 1 109 ? -40.007 -15.522 60.219 1.00 96.12 109 LYS A CA 1
ATOM 949 C C . LYS A 1 109 ? -40.438 -14.547 61.314 1.00 96.12 109 LYS A C 1
ATOM 951 O O . LYS A 1 109 ? -40.851 -14.966 62.392 1.00 96.12 109 LYS A O 1
ATOM 956 N N . ARG A 1 110 ? -40.346 -13.238 61.059 1.00 95.25 110 ARG A N 1
ATOM 957 C CA . ARG A 1 110 ? -40.789 -12.212 62.012 1.00 95.25 110 ARG A CA 1
ATOM 958 C C . ARG A 1 110 ? -42.304 -12.258 62.215 1.00 95.25 110 ARG A C 1
ATOM 960 O O . ARG A 1 110 ? -42.751 -12.193 63.357 1.00 95.25 110 ARG A O 1
ATOM 967 N N . LEU A 1 111 ? -43.072 -12.367 61.132 1.00 96.06 111 LEU A N 1
ATOM 968 C CA . LEU A 1 111 ? -44.533 -12.455 61.186 1.00 96.06 111 LEU A CA 1
ATOM 969 C C . LEU A 1 111 ? -45.002 -13.733 61.892 1.00 96.06 111 LEU A C 1
ATOM 971 O O . LEU A 1 111 ? -45.947 -13.682 62.677 1.00 96.06 111 LEU A O 1
ATOM 975 N N . GLU A 1 112 ? -44.326 -14.859 61.661 1.00 95.25 112 GLU A N 1
ATOM 976 C CA . GLU A 1 112 ? -44.595 -16.122 62.356 1.00 95.25 112 GLU A CA 1
ATOM 977 C C . GLU A 1 112 ? -44.389 -15.985 63.871 1.00 95.25 112 GLU A C 1
ATOM 979 O O . GLU A 1 112 ? -45.284 -16.314 64.653 1.00 95.25 112 GLU A O 1
ATOM 984 N N . LEU A 1 113 ? -43.261 -15.403 64.286 1.00 94.19 113 LEU A N 1
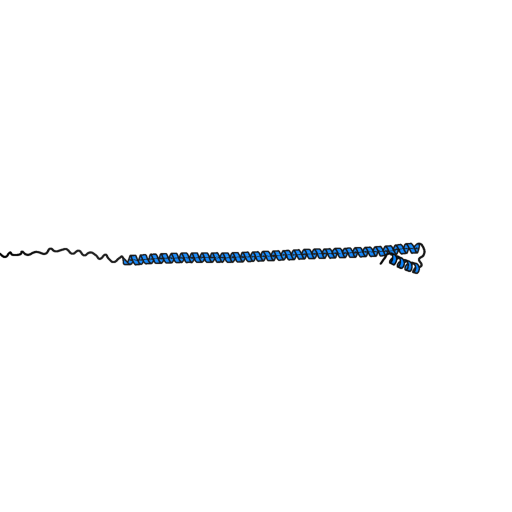ATOM 985 C CA . LEU A 1 113 ? -42.945 -15.182 65.698 1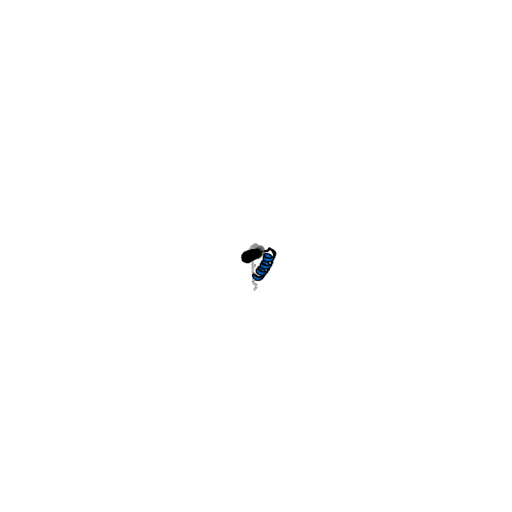.00 94.19 113 LEU A CA 1
ATOM 986 C C . LEU A 1 113 ? -43.916 -14.186 66.364 1.00 94.19 113 LEU A C 1
ATOM 988 O O . LEU A 1 113 ? -44.318 -14.353 67.518 1.00 94.19 113 LEU A O 1
ATOM 992 N N . GLU A 1 114 ? -44.362 -13.161 65.634 1.00 93.88 114 GLU A N 1
ATOM 993 C CA . GLU A 1 114 ? -45.403 -12.239 66.104 1.00 93.88 114 GLU A CA 1
ATOM 994 C C . GLU A 1 114 ? -46.766 -12.940 66.255 1.00 93.88 114 GLU A C 1
ATOM 996 O O . GLU A 1 114 ? -47.496 -12.704 67.221 1.00 93.88 114 GLU A O 1
ATOM 1001 N N . ALA A 1 115 ? -47.120 -13.837 65.333 1.00 92.62 115 ALA A N 1
ATOM 1002 C CA . ALA A 1 115 ? -48.350 -14.616 65.431 1.00 92.62 115 ALA A CA 1
ATOM 1003 C C . ALA A 1 115 ? -48.314 -15.590 66.622 1.00 92.62 115 ALA A C 1
ATOM 1005 O O . ALA A 1 115 ? -49.324 -15.755 67.312 1.00 92.62 115 ALA A O 1
ATOM 1006 N N . GLU A 1 116 ? -47.167 -16.215 66.887 1.00 90.81 116 GLU A N 1
ATOM 1007 C CA . GLU A 1 116 ? -46.979 -17.112 68.030 1.00 90.81 116 GLU A CA 1
ATOM 1008 C C . GLU A 1 116 ? -47.085 -16.365 69.367 1.00 90.81 116 GLU A C 1
ATOM 1010 O O . GLU A 1 116 ? -47.825 -16.789 70.258 1.00 90.81 116 GLU A O 1
ATOM 1015 N N . THR A 1 117 ? -46.443 -15.200 69.488 1.00 89.88 117 THR A N 1
ATOM 1016 C CA . THR A 1 117 ? -46.531 -14.379 70.709 1.00 89.88 117 THR A CA 1
ATOM 1017 C C . THR A 1 117 ? -47.956 -13.882 70.972 1.00 89.88 117 THR A C 1
ATOM 1019 O O . THR A 1 117 ? -48.432 -13.986 72.103 1.00 89.88 117 THR A O 1
ATOM 1022 N N . LYS A 1 118 ? -48.697 -13.455 69.938 1.00 87.81 118 LYS A N 1
ATOM 1023 C CA . LYS A 1 118 ? -50.123 -13.089 70.070 1.00 87.81 118 LYS A CA 1
ATOM 1024 C C . LYS A 1 118 ? -50.997 -14.255 70.537 1.00 87.81 118 LYS A C 1
ATOM 1026 O O . LYS A 1 118 ? -51.889 -14.053 71.360 1.00 87.81 118 LYS A O 1
ATOM 1031 N N . LYS A 1 119 ? -50.754 -15.480 70.052 1.00 84.25 119 LYS A N 1
ATOM 1032 C CA . LYS A 1 119 ? -51.477 -16.680 70.519 1.00 84.25 119 LYS A CA 1
ATOM 1033 C C . LYS A 1 119 ? -51.236 -16.937 72.008 1.00 84.25 119 LYS A C 1
ATOM 1035 O O . LYS A 1 119 ? -52.190 -17.224 72.731 1.00 84.25 119 LYS A O 1
ATOM 1040 N N . LEU A 1 120 ? -49.990 -16.805 72.465 1.00 78.62 120 LEU A N 1
ATOM 1041 C CA . LEU A 1 120 ? -49.640 -16.953 73.880 1.00 78.62 120 LEU A CA 1
ATOM 1042 C C . LEU A 1 120 ? -50.287 -15.864 74.746 1.00 78.62 120 LEU A C 1
ATOM 1044 O O . LEU A 1 120 ? -50.820 -16.174 75.811 1.00 78.62 120 LEU A O 1
ATOM 1048 N N . GLU A 1 121 ? -50.311 -14.611 74.291 1.00 74.56 121 GLU A N 1
ATOM 1049 C CA . GLU A 1 121 ? -50.9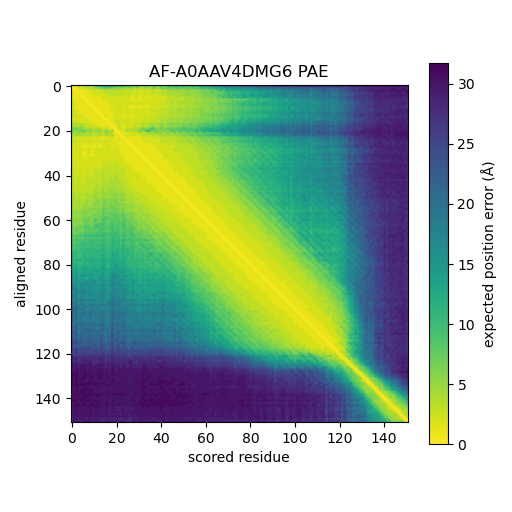38 -13.506 75.028 1.00 74.56 121 GLU A CA 1
ATOM 1050 C C . GLU A 1 121 ? -52.455 -13.712 75.196 1.00 74.56 121 GLU A C 1
ATOM 1052 O O . GLU A 1 121 ? -52.992 -13.542 76.295 1.00 74.56 121 GLU A O 1
ATOM 1057 N N . ILE A 1 122 ? -53.144 -14.164 74.141 1.00 68.56 122 ILE A N 1
ATOM 1058 C CA . ILE A 1 122 ? -54.581 -14.479 74.185 1.00 68.56 122 ILE A CA 1
ATOM 1059 C C . ILE A 1 122 ? -54.855 -15.664 75.124 1.00 68.56 122 ILE A C 1
ATOM 1061 O O . ILE A 1 122 ? -55.739 -15.568 75.975 1.00 68.56 122 ILE A O 1
ATOM 1065 N N . GLY A 1 123 ? -54.075 -16.748 75.026 1.00 60.16 123 GLY A N 1
ATOM 1066 C CA . GLY A 1 123 ? -54.218 -17.923 75.897 1.00 60.16 123 GLY A CA 1
ATOM 1067 C C . GLY A 1 123 ? -53.949 -17.622 77.379 1.00 60.16 123 GLY A C 1
ATOM 1068 O O . GLY A 1 123 ? -54.603 -18.184 78.260 1.00 60.16 123 GLY A O 1
ATOM 1069 N N . SER A 1 124 ? -53.045 -16.680 77.661 1.00 58.09 124 SER A N 1
ATOM 1070 C CA . SER A 1 124 ? -52.738 -16.223 79.024 1.00 58.09 124 SER A CA 1
ATOM 1071 C C . SER A 1 124 ? -53.903 -15.441 79.637 1.00 58.09 124 SER A C 1
ATOM 1073 O O . SER A 1 124 ? -54.267 -15.671 80.793 1.00 58.09 124 SER A O 1
ATOM 1075 N N . ARG A 1 125 ? -54.538 -14.561 78.847 1.00 52.84 125 ARG A N 1
ATOM 1076 C CA . ARG A 1 125 ? -55.680 -13.727 79.264 1.00 52.84 125 ARG A CA 1
ATOM 1077 C C . ARG A 1 125 ? -56.948 -14.531 79.554 1.00 52.84 125 ARG A C 1
ATOM 1079 O O . ARG A 1 125 ? -57.759 -14.093 80.358 1.00 52.84 125 ARG A O 1
ATOM 1086 N N . THR A 1 126 ? -57.099 -15.712 78.957 1.00 51.84 126 THR A N 1
ATOM 1087 C CA . THR A 1 126 ? -58.232 -16.617 79.218 1.00 51.84 126 THR A CA 1
ATOM 1088 C C . THR A 1 126 ? -58.045 -17.532 80.434 1.00 51.84 126 THR A C 1
ATOM 1090 O O . THR A 1 126 ? -58.979 -18.242 80.789 1.00 51.84 126 THR A O 1
ATOM 1093 N N . SER A 1 127 ? -56.873 -17.535 81.089 1.00 46.41 127 SER A N 1
ATOM 1094 C CA . SER A 1 127 ? -56.631 -18.353 82.298 1.00 46.41 127 SER A CA 1
ATOM 1095 C C . SER A 1 127 ? -56.815 -17.602 83.625 1.00 46.41 127 SER A C 1
ATOM 1097 O O . SER A 1 127 ? -56.775 -18.213 84.692 1.00 46.41 127 SER A O 1
ATOM 1099 N N . VAL A 1 128 ? -57.064 -16.289 83.581 1.00 48.84 128 VAL A N 1
ATOM 1100 C CA . VAL A 1 128 ? -57.283 -15.453 84.770 1.00 48.84 128 VAL A CA 1
ATOM 1101 C C . VAL A 1 128 ? -58.781 -15.234 84.976 1.00 48.84 128 VAL A C 1
ATOM 1103 O O . VAL A 1 128 ? -59.228 -14.110 84.875 1.00 48.84 128 VAL A O 1
ATOM 1106 N N . ASP A 1 129 ? -59.568 -16.295 85.191 1.00 47.22 129 ASP A N 1
ATOM 1107 C CA . ASP A 1 129 ? -60.945 -16.180 85.724 1.00 47.22 129 ASP A CA 1
ATOM 1108 C C . ASP A 1 129 ? -61.523 -17.543 86.169 1.00 47.22 129 ASP A C 1
ATOM 1110 O O . ASP A 1 129 ? -62.623 -17.931 85.794 1.00 47.22 129 ASP A O 1
ATOM 1114 N N . VAL A 1 130 ? -60.804 -18.307 87.005 1.00 48.50 130 VAL A N 1
ATOM 1115 C CA . VAL A 1 130 ? -61.433 -19.349 87.853 1.00 48.50 130 VAL A CA 1
ATOM 1116 C C . VAL A 1 130 ? -60.731 -19.425 89.215 1.00 48.50 130 VAL A C 1
ATOM 1118 O O . VAL A 1 130 ? -60.153 -20.436 89.601 1.00 48.50 130 VAL A O 1
ATOM 1121 N N . ALA A 1 131 ? -60.761 -18.334 89.977 1.00 43.94 131 ALA A N 1
ATOM 1122 C CA . ALA A 1 131 ? -60.461 -18.371 91.409 1.00 43.94 131 ALA A CA 1
ATOM 1123 C C . ALA A 1 131 ? -61.413 -17.430 92.153 1.00 43.94 131 ALA A C 1
ATOM 1125 O O . ALA A 1 131 ? -61.023 -16.392 92.681 1.00 43.94 131 ALA A O 1
ATOM 1126 N N . GLY A 1 132 ? -62.698 -17.795 92.159 1.00 39.78 132 GLY A N 1
ATOM 1127 C CA . GLY A 1 132 ? -63.694 -17.149 93.007 1.00 39.78 132 GLY A CA 1
ATOM 1128 C C . GLY A 1 132 ? -63.327 -17.294 94.496 1.00 39.78 132 GLY A C 1
ATOM 1129 O O . GLY A 1 132 ? -62.842 -18.354 94.909 1.00 39.78 132 GLY A O 1
ATOM 1130 N N . PRO A 1 133 ? -63.537 -16.254 95.321 1.00 45.06 133 PRO A N 1
ATOM 1131 C CA . PRO A 1 133 ? -63.195 -16.284 96.737 1.00 45.06 133 PRO A CA 1
ATOM 1132 C C . PRO A 1 133 ? -64.054 -17.314 97.484 1.00 45.06 133 PRO A C 1
ATOM 1134 O O . PRO A 1 133 ? -65.284 -17.275 97.447 1.00 45.06 133 PRO A O 1
ATOM 1137 N N . LYS A 1 134 ? -63.394 -18.242 98.186 1.00 49.69 134 LYS A N 1
ATOM 1138 C CA . LYS A 1 134 ? -64.035 -19.225 99.068 1.00 49.69 134 LYS A CA 1
ATOM 1139 C C . LYS A 1 134 ? -64.722 -18.501 100.233 1.00 49.69 134 LYS A C 1
ATOM 1141 O O . LYS A 1 134 ? -64.055 -18.059 101.164 1.00 49.69 134 LYS A O 1
ATOM 1146 N N . GLN A 1 135 ? -66.049 -18.400 100.186 1.00 44.59 135 GLN A N 1
ATOM 1147 C CA . GLN A 1 135 ? -66.872 -18.032 101.338 1.00 44.59 135 GLN A CA 1
ATOM 1148 C C . GLN A 1 135 ? -66.858 -19.174 102.366 1.00 44.59 135 GLN A C 1
ATOM 1150 O O . GLN A 1 135 ? -67.218 -20.309 102.056 1.00 44.59 135 GLN A O 1
ATOM 1155 N N . SER A 1 136 ? -66.428 -18.875 103.592 1.00 50.91 136 SER A N 1
ATOM 1156 C CA . SER A 1 136 ? -66.527 -19.768 104.744 1.00 50.91 136 SER A CA 1
ATOM 1157 C C . SER A 1 136 ? -67.917 -19.649 105.374 1.00 50.91 136 SER A C 1
ATOM 1159 O O . SER A 1 136 ? -68.283 -18.608 105.913 1.00 50.91 136 SER A O 1
ATOM 1161 N N . TYR A 1 137 ? -68.697 -20.730 105.345 1.00 46.00 137 TYR A N 1
ATOM 1162 C CA . TYR A 1 137 ? -69.912 -20.852 106.150 1.00 46.00 137 TYR A CA 1
ATOM 1163 C C . TYR A 1 137 ? -69.665 -21.829 107.299 1.00 46.00 137 TYR A C 1
ATOM 1165 O O . TYR A 1 137 ? -69.372 -23.006 107.094 1.00 46.00 137 TYR A O 1
ATOM 1173 N N . GLY A 1 138 ? -69.747 -21.302 108.523 1.00 43.28 138 GLY A N 1
ATOM 1174 C CA . GLY A 1 138 ? -69.675 -22.065 109.762 1.00 43.28 138 GLY A CA 1
ATOM 1175 C C . GLY A 1 138 ? -70.885 -22.984 109.922 1.00 43.28 138 GLY A C 1
ATOM 1176 O O . GLY A 1 138 ? -72.031 -22.546 109.840 1.00 43.28 138 GLY A O 1
ATOM 1177 N N . ALA A 1 139 ? -70.623 -24.264 110.172 1.00 48.81 139 ALA A N 1
ATOM 1178 C CA . ALA A 1 139 ? -71.646 -25.260 110.450 1.00 48.81 139 ALA A CA 1
ATOM 1179 C C . ALA A 1 139 ? -72.182 -25.098 111.886 1.00 48.81 139 ALA A C 1
ATOM 1181 O O . ALA A 1 139 ? -71.476 -25.357 112.862 1.00 48.81 139 ALA A O 1
ATOM 1182 N N . GLN A 1 140 ? -73.445 -24.685 112.017 1.00 50.84 140 GLN A N 1
ATOM 1183 C CA . GLN A 1 140 ? -74.208 -24.777 113.264 1.00 50.84 140 GLN A CA 1
ATOM 1184 C C . GLN A 1 140 ? -74.666 -26.231 113.479 1.00 50.84 140 GLN A C 1
ATOM 1186 O O . GLN A 1 140 ? -75.258 -26.843 112.593 1.00 50.84 140 GLN A O 1
ATOM 1191 N N . ARG A 1 141 ? -74.391 -26.792 114.665 1.00 51.31 141 ARG A N 1
ATOM 1192 C CA . ARG A 1 141 ? -74.871 -28.119 115.093 1.00 51.31 141 ARG A CA 1
ATOM 1193 C C . ARG A 1 141 ? -76.399 -28.108 115.290 1.00 51.31 141 ARG A C 1
ATOM 1195 O O . ARG A 1 141 ? -76.878 -27.265 116.049 1.00 51.31 141 ARG A O 1
ATOM 1202 N N . PRO A 1 142 ? -77.161 -29.065 114.732 1.00 53.53 142 PRO A N 1
ATOM 1203 C CA . PRO A 1 142 ? -78.570 -29.227 115.072 1.00 53.53 142 PRO A CA 1
ATOM 1204 C C . PRO A 1 142 ? -78.738 -29.898 116.448 1.00 53.53 142 PRO A C 1
ATOM 1206 O O . PRO A 1 142 ? -78.085 -30.895 116.760 1.00 53.53 142 PRO A O 1
ATOM 1209 N N . LYS A 1 143 ? -79.617 -29.326 117.282 1.00 56.94 143 LYS A N 1
ATOM 1210 C CA . LYS A 1 143 ? -80.070 -29.895 118.562 1.00 56.94 143 LYS A CA 1
ATOM 1211 C C . LYS A 1 143 ? -81.027 -31.061 118.287 1.00 56.94 143 LYS A C 1
ATOM 1213 O O . LYS A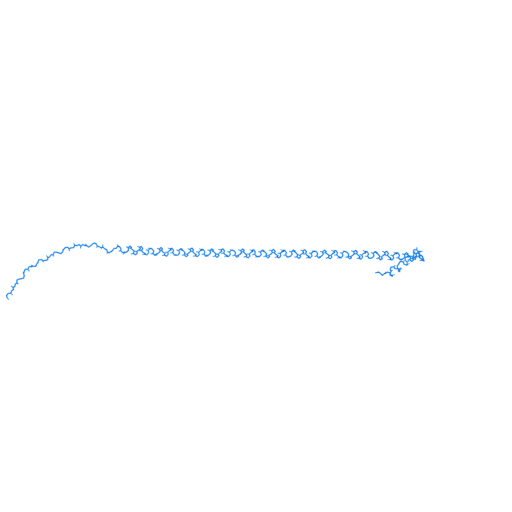 1 143 ? -82.012 -30.881 117.580 1.00 56.94 143 LYS A O 1
ATOM 1218 N N . ILE A 1 144 ? -80.748 -32.225 118.869 1.00 63.28 144 ILE A N 1
ATOM 1219 C CA . ILE A 1 144 ? -81.612 -33.414 118.835 1.00 63.28 144 ILE A CA 1
ATOM 1220 C C . ILE A 1 144 ? -82.531 -33.371 120.072 1.00 63.28 144 ILE A C 1
ATOM 1222 O O . ILE A 1 144 ? -82.002 -33.281 121.182 1.00 63.28 144 ILE A O 1
ATOM 1226 N N . PRO A 1 145 ? -83.870 -33.413 119.937 1.00 63.47 145 PRO A N 1
ATOM 1227 C CA . PRO A 1 145 ? -84.772 -33.653 121.064 1.00 63.47 145 PRO A CA 1
ATOM 1228 C C . PRO A 1 145 ? -84.913 -35.161 121.373 1.00 63.47 145 PRO A C 1
ATOM 1230 O O . PRO A 1 145 ? -84.766 -35.982 120.466 1.00 63.47 145 PRO A O 1
ATOM 1233 N N . PRO A 1 146 ? -85.178 -35.540 122.639 1.00 63.09 146 PRO A N 1
ATOM 1234 C CA . PRO A 1 146 ? -85.179 -36.935 123.077 1.00 63.09 146 PRO A CA 1
ATOM 1235 C C . PRO A 1 146 ? -86.398 -37.706 122.556 1.00 63.09 146 PRO A C 1
ATOM 1237 O O . PRO A 1 146 ? -87.525 -37.213 122.593 1.00 63.09 146 PRO A O 1
ATOM 1240 N N . LEU A 1 147 ? -86.150 -38.932 122.091 1.00 62.97 147 LEU A N 1
ATOM 1241 C CA . LEU A 1 147 ? -87.173 -39.892 121.689 1.00 62.97 147 LEU A CA 1
ATOM 1242 C C . LEU A 1 147 ? -87.692 -40.614 122.943 1.00 62.97 147 LEU A C 1
ATOM 1244 O O . LEU A 1 147 ? -86.906 -41.169 123.706 1.00 62.97 147 LEU A O 1
ATOM 1248 N N . HIS A 1 148 ? -89.005 -40.564 123.158 1.00 53.34 148 HIS A N 1
ATOM 1249 C CA . HIS A 1 148 ? -89.708 -41.332 124.183 1.00 53.34 148 HIS A CA 1
ATOM 1250 C C . HIS A 1 148 ? -89.876 -42.789 123.727 1.00 53.34 148 HIS A C 1
ATOM 1252 O O . HIS A 1 148 ? -90.370 -43.026 122.624 1.00 53.34 148 HIS A O 1
ATOM 1258 N N . ASP A 1 149 ? -89.521 -43.735 124.598 1.00 46.84 149 ASP A N 1
ATOM 1259 C CA . ASP A 1 149 ? -89.859 -45.156 124.468 1.00 46.84 149 ASP A CA 1
ATOM 1260 C C . ASP A 1 149 ? -91.359 -45.391 124.712 1.00 46.84 149 ASP A C 1
ATOM 1262 O O . ASP A 1 149 ? -91.912 -44.863 125.686 1.00 46.84 149 ASP A O 1
ATOM 1266 N N . PRO A 1 150 ? -92.015 -46.236 123.902 1.00 62.50 150 PRO A N 1
ATOM 1267 C CA . PRO A 1 150 ?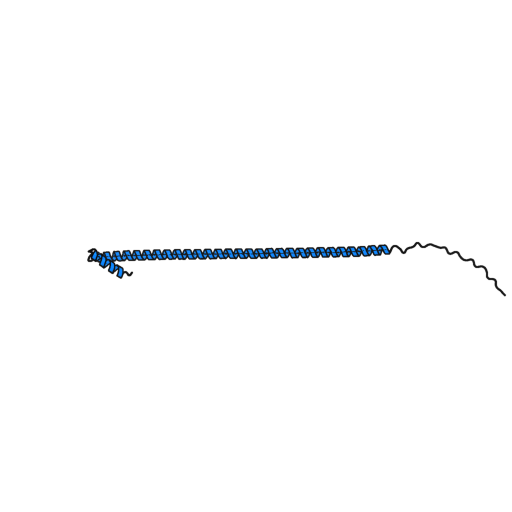 -93.235 -46.911 124.301 1.00 62.50 150 PRO A CA 1
ATOM 1268 C C . PRO A 1 150 ? -92.983 -48.407 124.566 1.00 62.50 150 PRO A C 1
ATOM 1270 O O . PRO A 1 150 ? -92.603 -49.140 123.659 1.00 62.50 150 PRO A O 1
ATOM 1273 N N . SER A 1 151 ? -93.247 -48.773 125.827 1.00 55.66 151 SER A N 1
ATOM 1274 C CA . SER A 1 151 ? -93.720 -50.058 126.391 1.00 55.66 151 SER A CA 1
ATOM 1275 C C . SER A 1 151 ? -93.134 -51.388 125.915 1.00 55.66 151 SER A C 1
ATOM 1277 O O . SER A 1 151 ? -93.426 -51.811 124.779 1.00 55.66 151 SER A O 1
#

Foldseek 3Di:
DDLVVLLVVQLVVCVVVVDDDPRSVVVSVVRSVVVVVVVVVVVVVVVVVVVVVVVVVVVVVVVVVVVVVVVVVVVVVVVVVVVVVVVVVVVVVVVVVVVVVVVVVVVVVVVVVVVVVVVVVVVVVVVPPPDDDDDDDDDDDDDDDDDDDDD

Solvent-accessible surface area (backbone atoms only — not comparable to full-atom values): 8781 Å² total; per-residue (Å²): 136,54,71,66,58,43,42,56,53,34,49,57,52,34,50,76,70,69,42,56,71,70,65,27,54,57,49,30,52,53,50,39,50,54,51,50,56,49,49,51,55,46,52,53,52,50,52,54,49,52,51,51,53,53,50,50,54,50,53,52,52,52,53,48,53,54,49,54,51,54,51,52,54,49,53,52,52,49,52,50,52,54,50,53,53,51,51,52,51,51,50,52,53,52,52,51,51,55,51,48,54,56,48,53,54,51,49,52,56,50,52,51,52,52,52,52,52,52,52,52,54,54,59,55,65,71,65,76,81,83,78,78,82,84,80,86,79,85,85,80,81,83,86,81,81,87,83,82,86,81,134

pLDDT: mean 86.72, std 17.6, range [39.78, 98.06]

Radius of gyration: 64.96 Å; Cα contacts (8 Å, |Δi|>4): 22; chains: 1; bounding box: 131×60×176 Å

Secondary structure (DSSP, 8-state):
--HHHHHHHHHHHHHHTT--HHHHHHHHHHHHHHHHHHHHHHHHHHHHHHHHHHHHHHHHHHHHHHHHHHHHHHHHHHHHHHHHHHHHHHHHHHHHHHHHHHHHHHHHHHHHHHHHHHHHHHHHHTSS-----------PPPPPPPPPP--

Organism: NCBI:txid259542

Sequence (151 aa):
MSELDLYAKYLDLGVKLGRSGEDLTTWVEDKVRQDMERSDRQIERERKREEMDMQKKREEMEMQKKREEMEMQREEREMQKQREEKEMEMQKRREEIALQDRREERELKRLELEAETKKLEIGSRTSVDVAGPKQSYGAQRPKIPPLHDPS